Protein AF-A0A7X6SKD7-F1 (afdb_monomer_lite)

Foldseek 3Di:
DVQQVCQVVCVVVLDAGEAEDEAQEPDPVSCVVQVHDVSCQVSQPQQQQNDHHYVVLVVVVVVCCPDCVVSVDHSYYHYSHNRSDVDD

pLDDT: mean 90.83, std 10.32, range [51.41, 98.56]

Structure (mmCIF, N/CA/C/O backbone):
data_AF-A0A7X6SKD7-F1
#
_entry.id   AF-A0A7X6SKD7-F1
#
loop_
_atom_site.group_PDB
_atom_site.id
_atom_site.type_symbol
_atom_site.label_atom_id
_atom_site.label_alt_id
_atom_site.label_comp_id
_atom_site.label_asym_id
_atom_site.label_entity_id
_atom_site.label_seq_id
_atom_site.pdbx_PDB_ins_code
_atom_site.Cartn_x
_atom_site.Cartn_y
_atom_site.Cartn_z
_atom_site.occupancy
_atom_site.B_iso_or_equiv
_atom_site.auth_seq_id
_atom_site.auth_comp_id
_atom_site.auth_asym_id
_atom_site.auth_atom_id
_atom_site.pdbx_PDB_model_num
ATOM 1 N N . SER A 1 1 ? 5.531 8.799 11.419 1.00 88.50 1 SER A N 1
ATOM 2 C CA . SER A 1 1 ? 4.787 8.917 10.145 1.00 88.50 1 SER A CA 1
ATOM 3 C C . SER A 1 1 ? 3.385 9.416 10.445 1.00 88.50 1 SER A C 1
ATOM 5 O O . SER A 1 1 ? 2.843 9.006 11.468 1.00 88.50 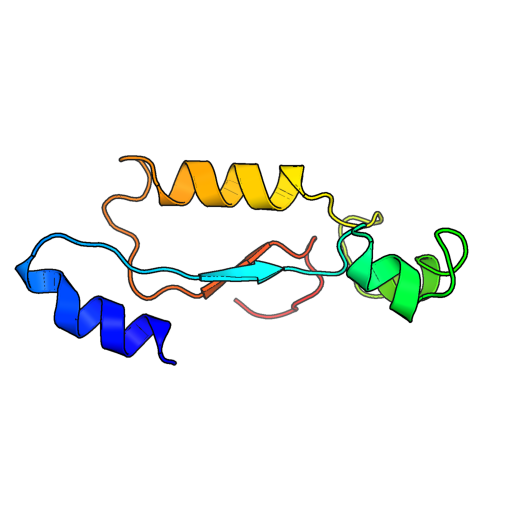1 SER A O 1
ATOM 7 N N . ILE A 1 2 ? 2.795 10.248 9.577 1.00 96.75 2 ILE A N 1
ATOM 8 C CA . ILE A 1 2 ? 1.386 10.664 9.698 1.00 96.75 2 ILE A CA 1
ATOM 9 C C . ILE A 1 2 ? 0.440 9.452 9.773 1.00 96.75 2 ILE A C 1
ATOM 11 O O . ILE A 1 2 ? -0.514 9.474 10.540 1.00 96.75 2 ILE A O 1
ATOM 15 N N . THR A 1 3 ? 0.775 8.353 9.085 1.00 98.06 3 THR A N 1
ATOM 16 C CA . THR A 1 3 ? 0.028 7.085 9.117 1.00 98.06 3 THR A CA 1
ATOM 17 C C . THR A 1 3 ? -0.097 6.508 10.527 1.00 98.06 3 THR A C 1
ATOM 19 O O . THR A 1 3 ? -1.188 6.122 10.926 1.00 98.06 3 THR A O 1
ATOM 22 N N . ILE A 1 4 ? 0.999 6.473 11.297 1.00 97.75 4 ILE A N 1
ATOM 23 C CA . ILE A 1 4 ? 1.016 5.891 12.652 1.00 97.75 4 ILE A CA 1
ATOM 24 C C . ILE A 1 4 ? 0.245 6.783 13.626 1.00 97.75 4 ILE A C 1
ATOM 26 O O . ILE A 1 4 ? -0.549 6.280 14.416 1.00 97.75 4 ILE A O 1
ATOM 30 N N . ASN A 1 5 ? 0.453 8.100 13.550 1.00 98.25 5 ASN A N 1
ATOM 31 C CA . ASN A 1 5 ? -0.223 9.037 14.445 1.00 98.25 5 ASN A CA 1
ATOM 32 C C . ASN A 1 5 ? -1.743 9.000 14.228 1.00 98.25 5 ASN A C 1
ATOM 34 O O . ASN A 1 5 ? -2.484 8.856 15.194 1.00 98.25 5 ASN A O 1
ATOM 38 N N . LEU A 1 6 ? -2.200 9.029 12.970 1.00 98.44 6 LEU A N 1
ATOM 39 C CA . LEU A 1 6 ? -3.626 8.916 12.651 1.00 98.44 6 LEU A CA 1
ATOM 40 C C . LEU A 1 6 ? -4.198 7.544 13.018 1.00 98.44 6 LEU A C 1
ATOM 42 O O . LEU A 1 6 ? -5.316 7.471 13.514 1.00 98.44 6 LEU A O 1
ATOM 46 N N . ALA A 1 7 ? -3.447 6.457 12.818 1.00 98.56 7 ALA A N 1
ATOM 47 C CA . ALA A 1 7 ? -3.888 5.133 13.251 1.00 98.56 7 ALA A CA 1
ATOM 48 C C . ALA A 1 7 ? -4.148 5.087 14.764 1.00 98.56 7 ALA A C 1
ATOM 50 O O . ALA A 1 7 ? -5.153 4.523 15.185 1.00 98.56 7 ALA A O 1
ATOM 51 N N . ALA A 1 8 ? -3.270 5.691 15.571 1.00 98.38 8 ALA A N 1
ATOM 52 C CA . ALA A 1 8 ? -3.434 5.753 17.021 1.00 98.38 8 ALA A CA 1
ATOM 53 C C . ALA A 1 8 ? -4.615 6.647 17.435 1.00 98.38 8 ALA A C 1
ATOM 55 O O . ALA A 1 8 ? -5.415 6.249 18.277 1.00 98.38 8 ALA A O 1
ATOM 56 N N . GLU A 1 9 ? -4.749 7.828 16.825 1.00 98.50 9 GLU A N 1
ATOM 57 C CA . GLU A 1 9 ? -5.814 8.789 17.141 1.00 98.50 9 GLU A CA 1
ATOM 58 C C . GLU A 1 9 ? -7.208 8.250 16.788 1.00 98.50 9 GLU A C 1
ATOM 60 O O . GLU A 1 9 ? -8.165 8.443 17.534 1.00 98.50 9 GLU A O 1
ATOM 65 N N . MET A 1 10 ? -7.321 7.530 15.670 1.00 98.38 10 MET A N 1
ATOM 66 C CA . MET A 1 10 ? -8.597 7.028 15.156 1.00 98.38 10 MET A CA 1
ATOM 67 C C . MET A 1 10 ? -8.975 5.635 15.695 1.00 98.38 10 MET A C 1
ATOM 69 O O . MET A 1 10 ? -10.084 5.158 15.441 1.00 98.38 10 MET A O 1
ATOM 73 N N . ALA A 1 11 ? -8.091 4.975 16.455 1.00 97.38 11 ALA A N 1
ATOM 74 C CA . ALA A 1 11 ? -8.286 3.598 16.919 1.00 97.38 11 ALA A CA 1
ATOM 75 C C . ALA A 1 11 ? -9.553 3.414 17.772 1.00 97.38 11 ALA A C 1
ATOM 77 O O . ALA A 1 11 ? -10.256 2.415 17.626 1.00 97.38 11 ALA A O 1
ATOM 78 N N . SER A 1 12 ? -9.881 4.388 18.629 1.00 97.56 12 SER A N 1
ATOM 79 C CA . SER A 1 12 ? -11.081 4.355 19.482 1.00 97.56 12 SER A CA 1
ATOM 80 C C . SER A 1 12 ? -12.392 4.412 18.689 1.00 97.56 12 SER A C 1
ATOM 82 O O . SER A 1 12 ? -13.428 3.984 19.191 1.00 97.56 12 SER A O 1
ATOM 84 N N . LEU A 1 13 ? -12.342 4.893 17.443 1.00 98.38 13 LEU A N 1
ATOM 85 C CA . LEU A 1 13 ? -13.472 4.947 16.515 1.00 98.38 13 LEU A CA 1
ATOM 86 C C . LEU A 1 13 ? -13.581 3.684 15.646 1.00 98.38 13 LEU A C 1
ATOM 88 O O . LEU A 1 13 ? -14.442 3.614 14.773 1.00 98.38 13 LEU A O 1
ATOM 92 N N . GLY A 1 14 ? -12.696 2.699 15.839 1.00 97.12 14 GLY A N 1
ATOM 93 C CA . GLY A 1 14 ? -12.648 1.488 15.017 1.00 97.12 14 GLY A CA 1
ATOM 94 C C . GLY A 1 14 ? -12.149 1.723 13.585 1.00 97.12 14 GLY A C 1
ATOM 95 O O . GLY A 1 14 ? -12.325 0.861 12.726 1.00 97.12 14 GLY A O 1
ATOM 96 N N . ILE A 1 15 ? -11.529 2.875 13.306 1.00 98.44 15 ILE A N 1
ATOM 97 C CA . ILE A 1 15 ? -11.002 3.217 11.980 1.00 98.44 15 ILE A CA 1
ATOM 98 C C . ILE A 1 15 ? -9.551 2.737 11.869 1.00 98.44 15 ILE A C 1
ATOM 100 O O . ILE A 1 15 ? -8.709 3.019 12.723 1.00 98.44 15 ILE A O 1
ATOM 104 N N . ARG A 1 16 ? -9.239 2.039 10.772 1.00 98.50 16 ARG A N 1
ATOM 105 C CA . ARG A 1 16 ? -7.877 1.599 10.436 1.00 98.50 16 ARG A CA 1
ATOM 106 C C . ARG A 1 16 ? -7.233 2.582 9.467 1.00 98.50 16 ARG A C 1
ATOM 108 O O . ARG A 1 16 ? -7.878 3.035 8.525 1.00 98.50 16 ARG A O 1
ATOM 115 N N . VAL A 1 17 ? -5.945 2.860 9.658 1.00 98.56 17 VAL A N 1
ATOM 116 C CA . VAL A 1 17 ? -5.171 3.758 8.790 1.00 98.56 17 VAL A CA 1
ATOM 117 C C . VAL A 1 17 ? -3.894 3.049 8.366 1.00 98.56 17 VAL A C 1
ATOM 119 O O . VAL A 1 17 ? -3.104 2.653 9.211 1.00 98.56 17 VAL A O 1
ATOM 122 N N . ASN A 1 18 ? -3.676 2.891 7.064 1.00 98.25 18 ASN A N 1
ATOM 123 C CA . ASN A 1 18 ? -2.472 2.282 6.491 1.00 98.25 18 ASN A CA 1
ATOM 124 C C . ASN A 1 18 ? -2.032 3.083 5.259 1.00 98.25 18 ASN A C 1
ATOM 126 O O . ASN A 1 18 ? -2.803 3.882 4.728 1.00 98.25 18 ASN A O 1
ATOM 130 N N . ALA A 1 19 ? -0.808 2.857 4.793 1.00 97.75 19 ALA A N 1
ATOM 131 C CA . ALA A 1 19 ? -0.283 3.440 3.565 1.00 97.75 19 ALA A CA 1
ATOM 132 C C . ALA A 1 19 ? 0.315 2.362 2.657 1.00 97.75 19 ALA A C 1
ATOM 134 O O . ALA A 1 19 ? 0.830 1.349 3.129 1.00 97.75 19 ALA A O 1
ATOM 135 N N . ILE A 1 20 ? 0.274 2.617 1.351 1.00 97.06 20 ILE A N 1
ATOM 136 C CA . ILE A 1 20 ? 0.986 1.841 0.337 1.00 97.06 20 ILE A CA 1
ATOM 137 C C . ILE A 1 20 ? 2.213 2.652 -0.077 1.00 97.06 20 ILE A C 1
ATOM 139 O O . ILE A 1 20 ? 2.084 3.831 -0.407 1.00 97.06 20 ILE A O 1
ATOM 143 N N . ALA A 1 21 ? 3.387 2.026 -0.049 1.00 95.62 21 ALA A N 1
ATOM 144 C CA . ALA A 1 21 ? 4.619 2.568 -0.605 1.00 95.62 21 ALA A CA 1
ATOM 145 C C . ALA A 1 21 ? 4.856 1.917 -1.982 1.00 95.62 21 ALA A C 1
ATOM 147 O O . ALA A 1 21 ? 5.284 0.760 -2.035 1.00 95.62 21 ALA A O 1
ATOM 148 N N . PRO A 1 22 ? 4.510 2.602 -3.087 1.00 94.81 22 PRO A N 1
ATOM 149 C CA . PRO A 1 22 ? 4.620 2.038 -4.426 1.00 94.81 22 PRO A CA 1
ATOM 150 C C . PRO A 1 22 ? 6.071 2.027 -4.920 1.00 94.81 22 PRO A C 1
ATOM 152 O O . PRO A 1 22 ? 6.828 2.966 -4.674 1.00 94.81 22 PRO A O 1
ATOM 155 N N . GLY A 1 23 ? 6.421 0.992 -5.682 1.00 92.00 23 GLY A N 1
ATOM 156 C CA . GLY A 1 23 ? 7.630 0.974 -6.514 1.00 92.00 23 GLY A CA 1
ATOM 157 C C . GLY A 1 23 ? 7.435 1.689 -7.857 1.00 92.00 23 GLY A C 1
ATOM 158 O O . GLY A 1 23 ? 6.415 2.360 -8.069 1.00 92.00 23 GLY A O 1
ATOM 159 N N . PRO A 1 24 ? 8.368 1.517 -8.814 1.00 90.88 24 PRO A N 1
ATOM 160 C CA . PRO A 1 24 ? 8.258 2.085 -10.151 1.00 90.88 24 PRO A CA 1
ATOM 161 C C . PRO A 1 24 ? 6.982 1.580 -10.824 1.00 90.88 24 PRO A C 1
ATOM 163 O O . PRO A 1 24 ? 6.843 0.392 -11.111 1.00 90.88 24 PRO A O 1
ATOM 166 N N . THR A 1 25 ? 6.031 2.483 -11.047 1.00 91.75 25 THR A N 1
ATOM 167 C CA . THR A 1 25 ? 4.690 2.151 -11.542 1.00 91.75 25 THR A CA 1
ATOM 168 C C . THR A 1 25 ? 4.444 2.886 -12.851 1.00 91.75 25 THR A C 1
ATOM 170 O O . THR A 1 25 ? 4.692 4.086 -12.931 1.00 91.75 25 THR A O 1
ATOM 173 N N . ASN A 1 26 ? 3.945 2.195 -13.878 1.00 90.25 26 ASN A N 1
ATOM 174 C CA . ASN A 1 26 ? 3.613 2.820 -15.154 1.00 90.25 26 ASN A CA 1
ATOM 175 C C . ASN A 1 26 ? 2.385 3.732 -14.986 1.00 90.25 26 ASN A C 1
ATOM 177 O O . ASN A 1 26 ? 1.241 3.276 -14.945 1.00 90.25 26 ASN A O 1
ATOM 181 N N . THR A 1 27 ? 2.644 5.028 -14.834 1.00 90.12 27 THR A N 1
ATOM 182 C CA . THR A 1 27 ? 1.645 6.095 -14.738 1.00 90.12 27 THR A CA 1
ATOM 183 C C . THR A 1 27 ? 2.090 7.276 -15.591 1.00 90.12 27 THR A C 1
ATOM 185 O O . THR A 1 27 ? 3.283 7.432 -15.851 1.00 90.12 27 THR A O 1
ATOM 188 N N . ALA A 1 28 ? 1.160 8.162 -15.955 1.00 89.50 28 ALA A N 1
ATOM 189 C CA . ALA A 1 28 ? 1.499 9.390 -16.677 1.00 89.50 28 ALA A CA 1
ATOM 190 C C . ALA A 1 28 ? 2.576 10.220 -15.948 1.00 89.50 28 ALA A C 1
ATOM 192 O O . ALA A 1 28 ? 3.493 10.734 -16.579 1.00 89.50 28 ALA A O 1
ATOM 193 N N . ALA A 1 29 ? 2.516 10.295 -14.613 1.00 86.88 29 ALA A N 1
ATOM 194 C CA . ALA A 1 29 ? 3.513 11.008 -13.815 1.00 86.88 29 ALA A CA 1
ATOM 195 C C . ALA A 1 29 ? 4.914 10.397 -13.960 1.00 86.88 29 ALA A C 1
ATOM 197 O O . ALA A 1 29 ? 5.895 11.119 -14.109 1.00 86.88 29 ALA A O 1
ATOM 198 N N . THR A 1 30 ? 5.013 9.068 -13.953 1.00 84.50 30 THR A N 1
ATOM 199 C CA . THR A 1 30 ? 6.302 8.383 -14.087 1.00 84.50 30 THR A CA 1
ATOM 200 C C . THR A 1 30 ? 6.832 8.454 -15.517 1.00 84.50 30 THR A C 1
ATOM 202 O O .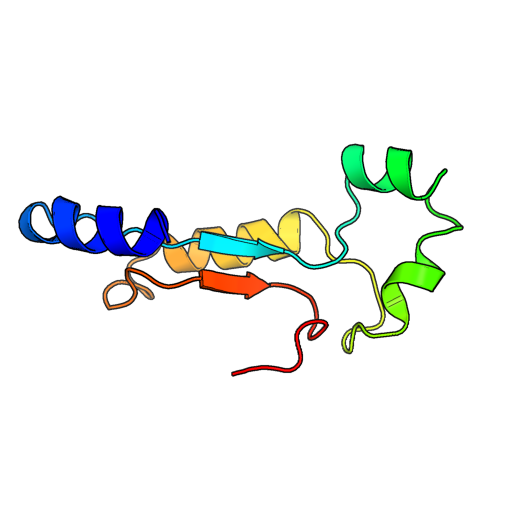 THR A 1 30 ? 8.023 8.678 -15.694 1.00 84.50 30 THR A O 1
ATOM 205 N N . GLN A 1 31 ? 5.965 8.373 -16.529 1.00 84.31 31 GLN A N 1
ATOM 206 C CA . GLN A 1 31 ? 6.349 8.534 -17.937 1.00 84.31 31 GLN A CA 1
ATOM 207 C C . GLN A 1 31 ? 6.945 9.918 -18.233 1.00 84.31 31 GLN A C 1
ATOM 209 O O . GLN A 1 31 ? 7.900 10.023 -19.001 1.00 84.31 31 GLN A O 1
ATOM 214 N N . LEU A 1 32 ? 6.425 10.976 -17.596 1.00 83.50 32 LEU A N 1
ATOM 215 C CA . LEU A 1 32 ? 6.990 12.327 -17.699 1.00 83.50 32 LEU A CA 1
ATOM 216 C C . LEU A 1 32 ? 8.420 12.404 -17.146 1.00 83.50 32 LEU A C 1
ATOM 218 O O . LEU A 1 32 ? 9.229 13.174 -17.653 1.00 83.50 32 LEU A O 1
ATOM 222 N N . ILE A 1 33 ? 8.731 11.607 -16.121 1.00 80.06 33 ILE A N 1
ATOM 223 C CA . ILE A 1 33 ? 10.049 11.576 -15.475 1.00 80.06 33 ILE A CA 1
ATOM 224 C C . ILE A 1 33 ? 11.029 10.706 -16.270 1.00 80.06 33 ILE A C 1
ATOM 226 O O . ILE A 1 33 ? 12.193 11.071 -16.408 1.00 80.06 33 ILE A O 1
ATOM 230 N N . THR A 1 34 ? 10.575 9.569 -16.806 1.00 77.62 34 THR A N 1
ATOM 231 C CA . THR A 1 34 ? 11.424 8.665 -17.599 1.00 77.62 34 THR A CA 1
ATOM 232 C C . THR A 1 34 ? 11.624 9.149 -19.034 1.00 77.62 34 THR A C 1
ATOM 234 O O . THR A 1 34 ? 12.535 8.684 -19.711 1.00 77.62 34 THR A O 1
ATOM 237 N N . GLY A 1 35 ? 10.812 10.092 -19.521 1.00 79.06 35 GLY A N 1
ATOM 238 C CA . GLY A 1 35 ? 10.851 10.533 -20.917 1.00 79.06 35 GLY A CA 1
ATOM 239 C C . GLY A 1 35 ? 10.212 9.528 -21.881 1.00 79.06 35 GLY A C 1
ATOM 240 O O . GLY A 1 35 ? 10.584 9.491 -23.049 1.00 79.06 35 GLY A O 1
ATOM 241 N N . GLY A 1 36 ? 9.267 8.715 -21.394 1.00 71.06 36 GLY A N 1
ATOM 242 C CA . GLY A 1 36 ? 8.561 7.690 -22.170 1.00 71.06 36 GLY A CA 1
ATOM 243 C C . GLY A 1 36 ? 8.723 6.268 -21.625 1.00 71.06 36 GLY A C 1
ATOM 244 O O . GLY A 1 36 ? 9.459 6.031 -20.662 1.00 71.06 36 GLY A O 1
ATOM 245 N N . GLU A 1 37 ? 8.003 5.319 -22.233 1.00 67.38 37 GLU A N 1
ATOM 246 C CA . GLU A 1 37 ? 7.990 3.907 -21.815 1.00 67.38 37 GLU A CA 1
ATOM 247 C C . GLU A 1 37 ? 9.334 3.200 -22.052 1.00 67.38 37 GLU A C 1
ATOM 249 O O . GLU A 1 37 ? 9.717 2.349 -21.255 1.00 67.38 37 GLU A O 1
ATOM 254 N N . GLU A 1 38 ? 10.095 3.596 -23.077 1.00 63.94 38 GLU A N 1
ATOM 255 C CA . GLU A 1 38 ? 11.365 2.948 -23.452 1.00 63.94 38 GLU A CA 1
ATOM 256 C C . GLU A 1 38 ? 12.489 3.130 -22.414 1.00 63.94 38 GLU A C 1
ATOM 258 O O . GLU A 1 38 ? 13.429 2.345 -22.369 1.00 63.94 38 GLU A O 1
ATOM 263 N N . ASN A 1 39 ? 12.380 4.121 -21.526 1.00 67.19 39 ASN A N 1
ATOM 264 C CA . ASN A 1 39 ? 13.397 4.415 -20.509 1.00 67.19 39 ASN A CA 1
ATOM 265 C C . ASN A 1 39 ? 13.076 3.821 -19.128 1.00 67.19 39 ASN A C 1
ATOM 267 O O . ASN A 1 39 ? 13.763 4.118 -18.145 1.00 67.19 39 ASN A O 1
ATOM 271 N N . PHE A 1 40 ? 12.034 2.990 -19.018 1.00 72.50 40 PHE A N 1
ATOM 272 C CA . PHE A 1 40 ? 11.671 2.367 -17.743 1.00 72.50 40 PHE A CA 1
ATOM 273 C C . PHE A 1 40 ? 12.683 1.322 -17.274 1.00 72.50 40 PHE A C 1
ATOM 275 O O . PHE A 1 40 ? 12.781 1.087 -16.071 1.00 72.50 40 PHE A O 1
ATOM 282 N N . ASP A 1 41 ? 13.463 0.742 -18.185 1.00 72.56 41 ASP A N 1
ATOM 283 C CA . ASP A 1 41 ? 14.417 -0.329 -17.884 1.00 72.56 41 ASP A CA 1
ATOM 284 C C . ASP A 1 41 ? 15.435 0.062 -16.806 1.00 72.56 41 ASP A C 1
ATOM 286 O O . ASP A 1 41 ? 15.781 -0.754 -15.950 1.00 72.56 41 ASP A O 1
ATOM 290 N N . ILE A 1 42 ? 15.837 1.337 -16.762 1.00 69.75 42 ILE A N 1
ATOM 291 C CA . ILE A 1 42 ? 16.749 1.864 -15.736 1.00 69.75 42 ILE A CA 1
ATOM 292 C C . ILE A 1 42 ? 16.141 1.707 -14.333 1.00 69.75 42 ILE A C 1
ATOM 294 O O . ILE A 1 42 ? 16.841 1.330 -13.388 1.00 69.75 42 ILE A O 1
ATOM 298 N N . LEU A 1 43 ? 14.828 1.925 -14.196 1.00 70.88 43 LEU A N 1
ATOM 299 C CA . LEU A 1 43 ? 14.105 1.813 -12.927 1.00 70.88 43 LEU A CA 1
ATOM 300 C C . LEU A 1 43 ? 13.907 0.358 -12.47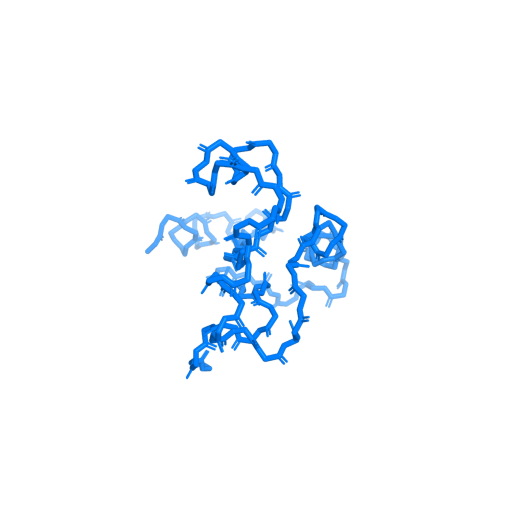7 1.00 70.88 43 LEU A C 1
ATOM 302 O O . LEU A 1 43 ? 13.639 0.122 -11.300 1.00 70.88 43 LEU A O 1
ATOM 306 N N . LEU A 1 44 ? 14.045 -0.616 -13.382 1.00 81.69 44 LEU A N 1
ATOM 307 C CA . LEU A 1 44 ? 13.800 -2.036 -13.106 1.00 81.69 44 LEU A CA 1
ATOM 308 C C . LEU A 1 44 ? 15.030 -2.794 -12.606 1.00 81.69 44 LEU A C 1
ATOM 310 O O . LEU A 1 44 ? 14.899 -3.938 -12.162 1.00 81.69 44 LEU A O 1
ATOM 314 N N . THR A 1 45 ? 16.212 -2.173 -12.645 1.00 82.75 45 THR A N 1
ATOM 315 C CA . THR A 1 45 ? 17.487 -2.805 -12.264 1.00 82.75 45 THR A CA 1
ATOM 316 C C . THR A 1 45 ? 17.396 -3.497 -10.897 1.00 82.75 45 THR A C 1
ATOM 318 O O . THR A 1 45 ? 17.730 -4.679 -10.770 1.00 82.75 45 THR A O 1
ATOM 321 N N . ASP A 1 46 ? 16.838 -2.801 -9.902 1.00 85.81 46 ASP A N 1
ATOM 322 C CA . ASP A 1 46 ? 16.688 -3.289 -8.525 1.00 85.81 46 ASP A CA 1
ATOM 323 C C . ASP A 1 46 ? 15.328 -3.934 -8.215 1.00 85.81 46 ASP A C 1
ATOM 325 O O . ASP A 1 46 ? 15.155 -4.499 -7.136 1.00 85.81 46 ASP A O 1
ATOM 329 N N . VAL A 1 47 ? 14.365 -3.898 -9.140 1.00 91.56 47 VAL A N 1
ATOM 330 C CA . VAL A 1 47 ? 13.051 -4.532 -8.945 1.00 91.56 47 VAL A CA 1
ATOM 331 C C . VAL A 1 47 ? 13.199 -6.041 -9.159 1.00 91.56 47 VAL A C 1
ATOM 333 O O . VAL A 1 47 ? 13.743 -6.478 -10.175 1.00 91.56 47 VAL A O 1
ATOM 336 N N . MET A 1 48 ? 12.749 -6.870 -8.214 1.00 93.00 48 MET A N 1
ATOM 337 C CA . MET A 1 48 ? 12.888 -8.333 -8.309 1.00 93.00 48 MET A CA 1
ATOM 338 C C . MET A 1 48 ? 11.892 -8.936 -9.303 1.00 93.00 48 MET A C 1
ATOM 340 O O . MET A 1 48 ? 12.250 -9.803 -10.099 1.00 93.00 48 MET A O 1
ATOM 344 N N . ILE A 1 49 ? 10.655 -8.440 -9.301 1.00 93.12 49 ILE A N 1
ATOM 345 C CA . I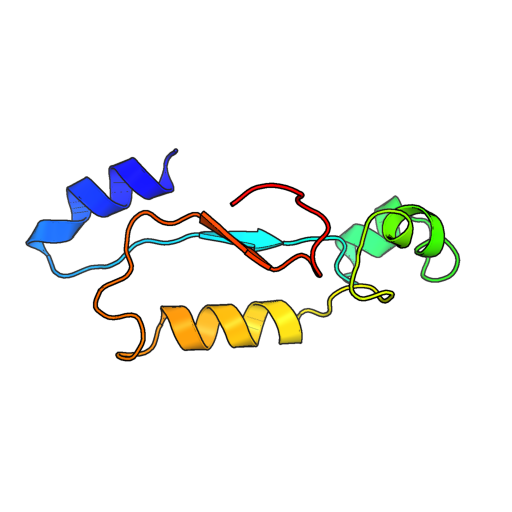LE A 1 49 ? 9.649 -8.743 -10.320 1.00 93.12 49 ILE A CA 1
ATOM 346 C C . ILE A 1 49 ? 9.971 -7.867 -11.533 1.00 93.12 49 ILE A C 1
ATOM 348 O O . ILE A 1 49 ? 9.611 -6.701 -11.542 1.00 93.12 49 ILE A O 1
ATOM 352 N N . LYS A 1 50 ? 10.689 -8.409 -12.524 1.00 90.06 50 LYS A N 1
ATOM 353 C CA . LYS A 1 50 ? 11.304 -7.704 -13.673 1.00 90.06 50 LYS A CA 1
ATOM 354 C C . LYS A 1 50 ? 10.312 -7.064 -14.667 1.00 90.06 50 LYS A C 1
ATOM 356 O O . LYS A 1 50 ? 10.336 -7.354 -15.857 1.00 90.06 50 LYS A O 1
ATOM 361 N N . ARG A 1 51 ? 9.428 -6.202 -14.168 1.00 90.88 51 ARG A N 1
ATOM 362 C CA . ARG A 1 51 ? 8.486 -5.350 -14.898 1.00 90.88 51 ARG A CA 1
ATOM 363 C C . ARG A 1 51 ? 8.111 -4.143 -14.030 1.00 90.88 51 ARG A C 1
ATOM 365 O O . ARG A 1 51 ? 8.175 -4.244 -12.803 1.00 90.88 51 ARG A O 1
ATOM 372 N N . PRO A 1 52 ? 7.651 -3.029 -14.618 1.00 90.06 52 PRO A N 1
ATOM 373 C CA . PRO A 1 52 ? 7.038 -1.973 -13.831 1.00 90.06 52 PRO A CA 1
ATOM 374 C C . PRO A 1 52 ? 5.747 -2.475 -13.174 1.00 90.06 52 PRO A C 1
ATOM 376 O O . PRO A 1 52 ? 5.038 -3.346 -13.699 1.00 90.06 52 PRO A O 1
ATOM 379 N N . GLY A 1 53 ? 5.429 -1.897 -12.019 1.00 93.00 53 GLY A N 1
ATOM 380 C CA . GLY A 1 53 ? 4.099 -1.992 -11.439 1.00 93.00 53 GLY A CA 1
ATOM 381 C C . GLY A 1 53 ? 3.065 -1.318 -12.341 1.00 93.00 53 GLY A C 1
ATOM 382 O O . GLY A 1 53 ? 3.377 -0.460 -13.166 1.00 93.00 53 GLY A O 1
ATOM 383 N N . THR A 1 54 ? 1.809 -1.683 -12.160 1.00 94.31 54 THR A N 1
ATOM 384 C CA . THR A 1 54 ? 0.651 -1.054 -12.795 1.00 94.31 54 THR A CA 1
ATOM 385 C C . THR A 1 54 ? -0.261 -0.466 -11.718 1.00 94.31 54 THR A C 1
ATOM 387 O O . THR A 1 54 ? -0.199 -0.896 -10.562 1.00 94.31 54 THR A O 1
ATOM 390 N N . PRO A 1 55 ? -1.169 0.466 -12.057 1.00 95.12 55 PRO A N 1
ATOM 391 C CA . PRO A 1 55 ? -2.183 0.930 -11.109 1.00 95.12 55 PRO A CA 1
ATOM 392 C C . PRO A 1 55 ? -3.002 -0.215 -10.488 1.00 95.12 55 PRO A C 1
ATOM 394 O O . PRO A 1 55 ? -3.409 -0.131 -9.331 1.00 95.12 55 PRO A O 1
ATOM 397 N N . VAL A 1 56 ? -3.196 -1.310 -11.231 1.00 97.69 56 VAL A N 1
ATOM 398 C CA . VAL A 1 56 ? -3.918 -2.502 -10.765 1.00 97.69 56 VAL A CA 1
ATOM 399 C C . VAL A 1 56 ? -3.157 -3.229 -9.650 1.00 97.69 56 VAL A C 1
ATOM 401 O O . VAL A 1 56 ? -3.786 -3.700 -8.704 1.00 97.69 56 VAL A O 1
ATOM 404 N N . ASP A 1 57 ? -1.820 -3.270 -9.697 1.00 97.12 57 ASP A N 1
ATOM 405 C CA . ASP A 1 57 ? -1.008 -3.867 -8.625 1.00 97.12 57 ASP A CA 1
ATOM 406 C C . ASP A 1 57 ? -1.235 -3.134 -7.285 1.00 97.12 57 ASP A C 1
ATOM 408 O O . ASP A 1 57 ? -1.397 -3.776 -6.246 1.00 97.12 57 ASP A O 1
ATOM 412 N N . MET A 1 58 ? -1.349 -1.797 -7.311 1.00 96.44 58 MET A N 1
ATOM 413 C CA . MET A 1 58 ? -1.680 -0.995 -6.121 1.00 96.44 58 MET A CA 1
ATOM 414 C C . MET A 1 58 ? -3.136 -1.183 -5.690 1.00 96.44 58 MET A C 1
ATOM 416 O O . MET A 1 58 ? -3.419 -1.322 -4.500 1.00 96.44 58 MET A O 1
ATOM 420 N N . ALA A 1 59 ? -4.064 -1.200 -6.652 1.00 97.62 59 ALA A N 1
ATOM 421 C CA . ALA A 1 59 ? -5.491 -1.350 -6.385 1.00 97.62 59 ALA A CA 1
ATOM 422 C C . ALA A 1 59 ? -5.802 -2.672 -5.670 1.00 97.62 59 ALA A C 1
ATOM 424 O O . ALA A 1 59 ? -6.590 -2.686 -4.729 1.00 97.62 59 ALA A O 1
ATOM 425 N N . ASN A 1 60 ? -5.139 -3.766 -6.048 1.00 98.12 60 ASN A N 1
ATOM 426 C CA . ASN A 1 60 ? -5.319 -5.059 -5.390 1.00 98.12 60 ASN A CA 1
ATOM 427 C C . ASN A 1 60 ? -4.884 -5.027 -3.914 1.00 98.12 60 ASN A C 1
ATOM 429 O O . ASN A 1 60 ? -5.611 -5.516 -3.046 1.00 98.12 60 ASN A O 1
ATOM 433 N N . ALA A 1 61 ? -3.740 -4.404 -3.607 1.00 98.00 61 ALA A N 1
ATOM 434 C CA . ALA A 1 61 ? -3.291 -4.220 -2.226 1.00 98.00 61 ALA A CA 1
ATOM 435 C C . ALA A 1 61 ? -4.235 -3.298 -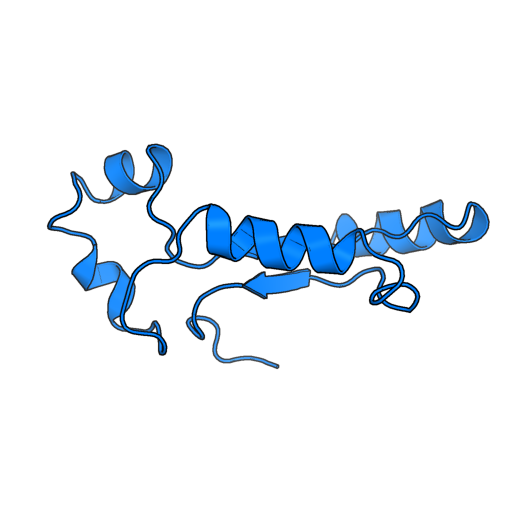1.433 1.00 98.00 61 ALA A C 1
ATOM 437 O O . ALA A 1 61 ? -4.557 -3.582 -0.278 1.00 98.00 61 ALA A O 1
ATOM 438 N N . LEU A 1 62 ? -4.735 -2.231 -2.065 1.00 98.06 62 LEU A N 1
ATOM 439 C CA . LEU A 1 62 ? -5.721 -1.328 -1.473 1.00 98.06 62 LEU A CA 1
ATOM 440 C C . LEU A 1 62 ? -7.021 -2.066 -1.131 1.00 98.06 62 LEU A C 1
ATOM 442 O O . LEU A 1 62 ? -7.505 -1.952 -0.008 1.00 98.06 62 LEU A O 1
ATOM 446 N N . VAL A 1 63 ? -7.566 -2.856 -2.061 1.00 98.50 63 VAL A N 1
ATOM 447 C CA . VAL A 1 63 ? -8.784 -3.653 -1.841 1.00 98.50 63 VAL A CA 1
ATOM 448 C C . VAL A 1 63 ? -8.595 -4.623 -0.675 1.00 98.50 63 VAL A C 1
ATOM 450 O O . VAL A 1 63 ? -9.476 -4.722 0.179 1.00 98.50 63 VAL A O 1
ATOM 453 N N . PHE A 1 64 ? -7.440 -5.290 -0.576 1.00 98.56 64 PHE A N 1
ATOM 454 C CA . PHE A 1 64 ? -7.125 -6.122 0.586 1.00 98.56 64 PHE A CA 1
ATOM 455 C C . PHE A 1 64 ? -7.152 -5.311 1.889 1.00 98.56 64 PHE A C 1
ATOM 457 O O . PHE A 1 64 ? -7.835 -5.708 2.834 1.00 98.56 64 PHE A O 1
ATOM 464 N N . LEU A 1 65 ? -6.476 -4.159 1.927 1.00 98.31 65 LEU A N 1
ATOM 465 C CA . LEU A 1 65 ? -6.412 -3.300 3.112 1.00 98.31 65 LEU A CA 1
ATOM 466 C C . LEU A 1 65 ? -7.766 -2.721 3.523 1.00 98.31 65 LEU A C 1
ATOM 468 O O . LEU A 1 65 ? -7.979 -2.486 4.713 1.00 98.31 65 LEU A O 1
ATOM 472 N N . LEU A 1 66 ? -8.678 -2.508 2.576 1.00 98.12 66 LEU A N 1
ATOM 473 C CA . LEU A 1 66 ? -10.045 -2.060 2.841 1.00 98.12 66 LEU A CA 1
ATOM 474 C C . LEU A 1 66 ? -10.978 -3.199 3.278 1.00 98.12 66 LEU A C 1
ATOM 476 O O . LEU A 1 66 ? -12.013 -2.931 3.877 1.00 98.12 66 LEU A O 1
ATOM 480 N N . SER A 1 67 ? -10.614 -4.455 3.022 1.00 98.44 67 SER A N 1
ATOM 481 C CA . SER A 1 67 ? -11.429 -5.621 3.375 1.00 98.44 67 SER A CA 1
ATOM 482 C C . SER A 1 67 ? -11.298 -6.043 4.845 1.00 98.44 67 SER A C 1
ATOM 484 O O . SER A 1 67 ? -10.305 -5.748 5.516 1.00 98.44 67 SER A O 1
ATOM 486 N N . ASP A 1 68 ? -12.245 -6.860 5.313 1.00 98.25 68 ASP A N 1
ATOM 487 C CA . ASP A 1 68 ? -12.212 -7.481 6.649 1.00 98.25 68 ASP A CA 1
ATOM 488 C C . ASP A 1 68 ? -11.030 -8.439 6.849 1.00 98.25 68 ASP A C 1
ATOM 490 O O . ASP A 1 68 ? -10.632 -8.727 7.982 1.00 98.25 68 ASP A O 1
ATOM 494 N N . LYS A 1 69 ? -10.410 -8.908 5.757 1.00 98.50 69 LYS A N 1
ATOM 495 C CA . LYS A 1 69 ? -9.206 -9.753 5.816 1.00 98.50 69 LYS A CA 1
ATOM 496 C C . LYS A 1 69 ? -8.010 -9.012 6.421 1.00 98.50 69 LYS A C 1
ATOM 498 O O . LYS A 1 69 ? -7.103 -9.655 6.934 1.00 98.50 69 LYS A O 1
ATOM 503 N N . ALA A 1 70 ? -8.025 -7.679 6.386 1.00 98.31 70 ALA A N 1
ATOM 504 C CA . ALA A 1 70 ? -7.020 -6.808 6.986 1.00 98.31 70 ALA A CA 1
ATOM 505 C C . ALA A 1 70 ? -7.500 -6.163 8.304 1.00 98.31 70 ALA A C 1
ATOM 507 O O . ALA A 1 70 ? -6.952 -5.145 8.729 1.00 98.31 70 ALA A O 1
ATOM 508 N N . SER A 1 71 ? -8.518 -6.730 8.964 1.00 98.00 71 SER A N 1
ATOM 509 C CA . SER A 1 71 ? -9.112 -6.188 10.201 1.00 98.00 71 SER A CA 1
ATOM 510 C C . SER A 1 71 ? -8.118 -5.996 11.351 1.00 98.00 71 SER A C 1
ATOM 512 O O . SER A 1 71 ? -8.323 -5.116 12.182 1.00 98.00 71 SER A O 1
ATOM 514 N N . TRP A 1 72 ? -7.011 -6.744 11.368 1.00 97.75 72 TRP A N 1
ATOM 515 C CA . TRP A 1 72 ? -5.944 -6.610 12.369 1.00 97.75 72 TRP A CA 1
ATOM 516 C C . TRP A 1 7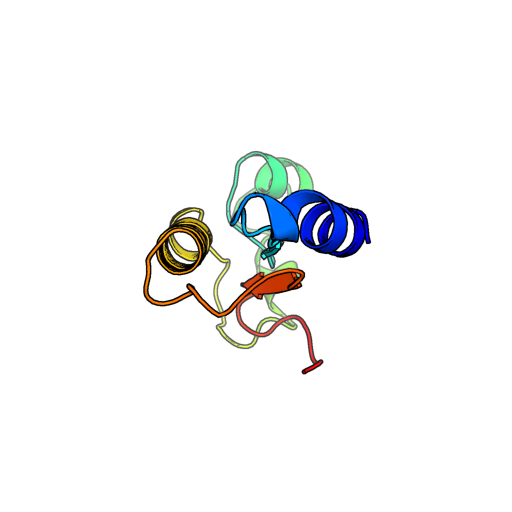2 ? -4.716 -5.817 11.886 1.00 97.75 72 TRP A C 1
ATOM 518 O O . TRP A 1 72 ? -3.644 -5.887 12.481 1.00 97.75 72 TRP A O 1
ATOM 528 N N . ILE A 1 73 ? -4.852 -5.066 10.788 1.00 98.31 73 ILE A N 1
ATOM 529 C CA . ILE A 1 73 ? -3.764 -4.293 10.177 1.00 98.31 73 ILE A CA 1
ATOM 530 C C . ILE A 1 73 ? -4.103 -2.800 10.238 1.00 98.31 73 ILE A C 1
ATOM 532 O O . ILE A 1 73 ? -5.016 -2.321 9.557 1.00 98.31 73 ILE A O 1
ATOM 536 N N . THR A 1 74 ? -3.343 -2.056 11.042 1.00 98.50 74 THR A N 1
ATOM 537 C CA . THR A 1 74 ? -3.385 -0.589 11.132 1.00 98.50 74 THR A CA 1
ATOM 538 C C . THR A 1 74 ? -1.989 -0.032 11.437 1.00 98.50 74 THR A C 1
ATOM 540 O O . THR A 1 74 ? -1.116 -0.738 11.949 1.00 98.50 74 THR A O 1
ATOM 543 N N . GLY A 1 75 ? -1.756 1.232 11.095 1.00 98.00 75 GLY A N 1
ATOM 544 C CA . GLY A 1 75 ? -0.488 1.939 11.268 1.00 98.00 75 GLY A CA 1
ATOM 545 C C . GLY A 1 75 ? 0.636 1.489 10.332 1.00 98.00 75 GLY A C 1
ATOM 546 O O . GLY A 1 75 ? 1.759 1.968 10.484 1.00 98.00 75 GLY A O 1
ATOM 547 N N . GLN A 1 76 ? 0.370 0.590 9.379 1.00 97.25 76 GLN A N 1
ATOM 548 C CA . GLN A 1 76 ? 1.405 0.009 8.527 1.00 97.25 76 GLN A CA 1
ATOM 549 C C . GLN A 1 76 ? 1.665 0.843 7.274 1.00 97.25 76 GLN A C 1
ATOM 551 O O . GLN A 1 76 ? 0.759 1.457 6.706 1.00 97.25 76 GLN A O 1
ATOM 556 N N . ILE A 1 77 ? 2.916 0.809 6.822 1.00 96.06 77 ILE A N 1
ATOM 557 C CA . ILE A 1 77 ? 3.332 1.260 5.495 1.00 96.06 77 ILE A CA 1
ATOM 558 C C . ILE A 1 77 ? 3.772 0.007 4.746 1.00 96.06 77 ILE A C 1
ATOM 560 O O . ILE A 1 77 ? 4.787 -0.589 5.089 1.00 96.06 77 ILE A O 1
ATOM 564 N N . ILE A 1 78 ? 2.987 -0.415 3.762 1.00 95.69 78 ILE A N 1
ATOM 565 C CA . ILE A 1 78 ? 3.216 -1.668 3.046 1.00 95.69 78 ILE A CA 1
ATOM 566 C C . ILE A 1 78 ? 3.858 -1.360 1.703 1.00 95.69 78 ILE A C 1
ATOM 568 O O . ILE A 1 78 ? 3.276 -0.650 0.881 1.00 95.69 78 ILE A O 1
ATOM 572 N N . ALA A 1 79 ? 5.049 -1.909 1.484 1.00 95.69 79 ALA A N 1
ATOM 573 C CA . ALA A 1 79 ? 5.707 -1.855 0.191 1.00 95.69 79 ALA A CA 1
ATOM 574 C C . ALA A 1 79 ? 4.935 -2.706 -0.826 1.00 95.69 79 ALA A C 1
ATOM 576 O O . ALA A 1 79 ? 4.712 -3.900 -0.626 1.00 95.69 79 ALA A O 1
ATOM 577 N N . VAL A 1 80 ? 4.525 -2.074 -1.922 1.00 96.69 80 VAL A N 1
ATOM 578 C CA . VAL A 1 80 ? 3.948 -2.733 -3.097 1.00 96.69 80 VAL A CA 1
ATOM 579 C C . VAL A 1 80 ? 4.804 -2.291 -4.272 1.00 96.69 80 VAL A C 1
ATOM 581 O O . VAL A 1 80 ? 4.492 -1.348 -4.989 1.00 96.69 80 VAL A O 1
ATOM 584 N N . ASP A 1 81 ? 5.976 -2.899 -4.395 1.00 94.56 81 ASP A N 1
ATOM 585 C CA . ASP A 1 81 ? 7.066 -2.331 -5.193 1.00 94.56 81 ASP A CA 1
ATOM 586 C C . ASP A 1 81 ? 7.825 -3.360 -6.034 1.00 94.56 81 ASP A C 1
ATOM 588 O O . ASP A 1 81 ? 8.932 -3.100 -6.501 1.00 94.56 81 ASP A O 1
ATOM 592 N N . GLY A 1 82 ? 7.250 -4.550 -6.213 1.00 94.38 82 GLY A N 1
ATOM 593 C CA . GLY A 1 82 ? 7.896 -5.631 -6.954 1.00 94.38 82 GLY A CA 1
ATOM 594 C C . GLY A 1 82 ? 9.201 -6.121 -6.316 1.00 94.38 82 GLY A C 1
ATOM 595 O O . GLY A 1 82 ? 10.018 -6.726 -7.011 1.00 94.38 82 GLY A O 1
ATOM 596 N N . GLY A 1 83 ? 9.415 -5.861 -5.021 1.00 93.44 83 GLY A N 1
ATOM 597 C CA . GLY A 1 83 ? 10.630 -6.232 -4.300 1.00 93.44 83 GLY A CA 1
ATOM 598 C C . GLY A 1 83 ? 11.781 -5.242 -4.479 1.00 93.44 83 GLY A C 1
ATOM 599 O O . GLY A 1 83 ? 12.932 -5.622 -4.286 1.00 93.44 83 GLY A O 1
ATOM 600 N N . GLN A 1 84 ? 11.503 -3.997 -4.879 1.00 91.19 84 GLN A N 1
ATOM 601 C CA . GLN A 1 84 ? 12.530 -2.956 -4.975 1.00 91.19 84 GLN A CA 1
ATOM 602 C C . GLN A 1 84 ? 13.145 -2.637 -3.602 1.00 91.19 84 GLN A C 1
ATOM 604 O O . GLN A 1 84 ? 14.367 -2.529 -3.461 1.00 91.19 84 GLN A O 1
ATOM 609 N N . SER A 1 85 ? 12.309 -2.496 -2.572 1.00 89.69 85 SER A N 1
ATOM 610 C CA . SER A 1 85 ? 12.756 -2.246 -1.206 1.00 89.69 85 SER A CA 1
ATOM 611 C C . SER A 1 85 ? 13.291 -3.534 -0.588 1.00 89.69 85 SER A C 1
ATOM 613 O O . SER A 1 85 ? 12.593 -4.537 -0.473 1.00 89.69 85 SER A O 1
ATOM 615 N N . LYS A 1 86 ? 14.547 -3.503 -0.134 1.00 74.94 86 LYS A N 1
ATOM 616 C CA . LYS A 1 86 ? 15.256 -4.670 0.422 1.00 74.94 86 LYS A CA 1
ATOM 617 C C . LYS A 1 86 ? 15.094 -4.808 1.949 1.00 74.94 86 LYS A C 1
ATOM 619 O O . LYS A 1 86 ? 16.008 -5.296 2.608 1.00 74.94 86 LYS A O 1
ATOM 624 N N . ARG A 1 87 ? 13.987 -4.337 2.543 1.00 63.12 87 ARG A N 1
ATOM 625 C CA . ARG A 1 87 ? 13.764 -4.390 4.004 1.00 63.12 87 ARG A CA 1
ATOM 626 C C . ARG A 1 87 ? 12.379 -4.913 4.379 1.00 63.12 87 ARG A C 1
ATOM 628 O O . ARG A 1 87 ? 11.389 -4.518 3.771 1.00 63.12 87 ARG A O 1
ATOM 635 N N . ILE A 1 88 ? 12.388 -5.778 5.394 1.00 51.41 88 ILE A N 1
ATOM 636 C CA . ILE A 1 88 ? 11.251 -6.327 6.148 1.00 51.41 88 ILE A CA 1
ATOM 637 C C . ILE A 1 88 ? 11.023 -5.471 7.391 1.00 51.41 88 ILE A C 1
ATOM 639 O O . ILE A 1 88 ? 12.047 -5.041 7.975 1.00 51.41 88 ILE A O 1
#

Secondary structure (DSSP, 8-state):
-HHHHHHHHHGGGT----EEEE-SB-SHHHHHHHTSGGGTHHHHTT-SSSS-B-HHHHHHHHHHHHSGGGTT--S-EEEESTT-S---

Sequence (88 aa):
SITINLAAEMASLGIRVNAIAPGPTNTAATQLITGGEENFDILLTDVMIKRPGTPVDMANALVFLLSDKASWITGQIIAVDGGQSKRI

Radius of gyration: 15.3 Å; chains: 1; bounding box: 31×22×43 Å